Protein AF-A0A527VRH9-F1 (afdb_monomer_lite)

Radius of gyration: 17.29 Å; chains: 1; bounding box: 49×29×52 Å

pLDDT: mean 86.29, std 14.71, range [39.34, 98.69]

Foldseek 3Di:
DFQDALDDPVDQQDCPQVRQWKDWPPDPDTDHPRPDDDDPPIDIGRDDPVSLVVNLVSLLVLQLQADPDQCDDPVNPSHSSSVSNVVSPHDDRPNHNPDQHQQDDDPPAFPVNPPDLRTHDDKAPVDPPDIDHSRHDPVSCNVVD

Sequence (145 aa):
EIPKLCATDMLDSFGSCRVCLVEIEGRGGTPASCTTPVGEGMVVRTQSDRLDAIRRGVMELYVSDHPTGWHEKAGTGASEFDAVAKSVGLTENRYGTEGRNHVKEEGGVAPGHGSLTVDYIARDESNPYFTYDPAQCIVCSRCVR

Structure (mmCIF, N/CA/C/O backbone):
data_AF-A0A527VRH9-F1
#
_entry.id   AF-A0A527VRH9-F1
#
loop_
_atom_site.group_PDB
_atom_site.id
_atom_site.type_symbol
_atom_site.label_atom_id
_atom_site.label_alt_id
_atom_site.label_comp_id
_atom_site.label_asym_id
_atom_site.label_entity_id
_atom_site.label_seq_id
_atom_site.pdbx_PDB_ins_code
_atom_site.Cartn_x
_atom_site.Cartn_y
_atom_site.Cartn_z
_atom_site.occupancy
_atom_site.B_iso_or_equiv
_atom_site.auth_seq_id
_atom_site.auth_comp_id
_atom_site.auth_asym_id
_atom_site.auth_atom_id
_atom_site.pdbx_PDB_model_num
ATOM 1 N N . GLU A 1 1 ? -12.121 8.865 5.883 1.00 85.56 1 GLU A N 1
ATOM 2 C CA . GLU A 1 1 ? -11.851 7.766 4.931 1.00 85.56 1 GLU A CA 1
ATOM 3 C C . GLU A 1 1 ? -10.724 6.881 5.472 1.00 85.56 1 GLU A C 1
ATOM 5 O O . GLU A 1 1 ? -9.941 7.383 6.275 1.00 85.56 1 GLU A O 1
ATOM 10 N N . ILE A 1 2 ? -10.673 5.588 5.121 1.00 96.38 2 ILE A N 1
ATOM 11 C CA . ILE A 1 2 ? -9.611 4.647 5.538 1.00 96.38 2 ILE A CA 1
ATOM 12 C C . ILE A 1 2 ? -8.735 4.343 4.311 1.00 96.38 2 ILE A C 1
ATOM 14 O O . ILE A 1 2 ? -9.290 3.905 3.302 1.00 96.38 2 ILE A O 1
ATOM 18 N N . PRO A 1 3 ? -7.403 4.525 4.373 1.00 96.56 3 PRO A N 1
ATOM 19 C CA . PRO A 1 3 ? -6.535 4.298 3.220 1.00 96.56 3 PRO A CA 1
ATOM 20 C C . PRO A 1 3 ? -6.434 2.805 2.865 1.00 96.56 3 PRO A C 1
ATOM 22 O O . PRO A 1 3 ? -6.394 1.939 3.745 1.00 96.56 3 PRO A O 1
ATOM 25 N N . LYS A 1 4 ? -6.400 2.496 1.565 1.00 96.06 4 LYS A N 1
ATOM 26 C CA . LYS A 1 4 ? -6.371 1.133 1.008 1.00 96.06 4 LYS A CA 1
ATOM 27 C C . LYS A 1 4 ? -5.587 1.116 -0.310 1.00 96.06 4 LYS A C 1
ATOM 29 O O . LYS A 1 4 ? -5.543 2.124 -0.993 1.00 96.06 4 LYS A O 1
ATOM 34 N N . LEU A 1 5 ? -4.965 -0.022 -0.630 1.00 95.69 5 LEU A N 1
ATOM 35 C CA . LEU A 1 5 ? -4.250 -0.247 -1.903 1.00 95.69 5 LEU A CA 1
ATOM 36 C C . LEU A 1 5 ? -4.630 -1.589 -2.543 1.00 95.69 5 LEU A C 1
ATOM 38 O O . LEU A 1 5 ? -4.871 -1.692 -3.744 1.00 95.69 5 LEU A O 1
ATOM 42 N N . CYS A 1 6 ? -4.697 -2.648 -1.728 1.00 96.50 6 CYS A N 1
ATOM 43 C CA . CYS A 1 6 ? -4.985 -4.006 -2.201 1.00 96.50 6 CYS A CA 1
ATOM 44 C C . CYS A 1 6 ? -6.479 -4.374 -2.208 1.00 96.50 6 CYS A C 1
ATOM 46 O O . CYS A 1 6 ? -6.803 -5.512 -2.526 1.00 96.50 6 CYS A O 1
ATOM 48 N N . ALA A 1 7 ? -7.375 -3.476 -1.786 1.00 96.38 7 ALA A N 1
ATOM 49 C CA . ALA A 1 7 ? -8.809 -3.744 -1.672 1.00 96.38 7 ALA A CA 1
ATOM 50 C C . ALA A 1 7 ? -9.596 -2.877 -2.662 1.00 96.38 7 ALA A C 1
ATOM 52 O O . ALA A 1 7 ? -9.363 -1.675 -2.750 1.00 96.38 7 ALA A O 1
ATOM 53 N N . THR A 1 8 ? -10.535 -3.491 -3.374 1.00 94.88 8 THR A N 1
ATOM 54 C CA . THR A 1 8 ? -11.416 -2.863 -4.366 1.00 94.88 8 THR A CA 1
ATOM 55 C C . THR A 1 8 ? -12.767 -3.567 -4.324 1.00 94.88 8 THR A C 1
ATOM 57 O O . THR A 1 8 ? -12.817 -4.741 -3.983 1.00 94.88 8 THR A O 1
ATOM 60 N N . ASP A 1 9 ? -13.847 -2.880 -4.688 1.00 94.25 9 ASP A N 1
ATOM 61 C CA . ASP A 1 9 ? -15.203 -3.447 -4.637 1.00 94.25 9 ASP A CA 1
ATOM 62 C C . ASP A 1 9 ? -15.429 -4.552 -5.687 1.00 94.25 9 ASP A C 1
ATOM 64 O O . ASP A 1 9 ? -16.402 -5.296 -5.613 1.00 94.25 9 ASP A O 1
ATOM 68 N N . MET A 1 10 ? -14.520 -4.672 -6.660 1.00 95.06 10 MET A N 1
ATOM 69 C CA . MET A 1 10 ? -14.582 -5.678 -7.723 1.00 95.06 10 MET A CA 1
ATOM 70 C C . MET A 1 10 ? -14.021 -7.044 -7.305 1.00 95.06 10 MET A C 1
ATOM 72 O O . MET A 1 10 ? -14.214 -8.009 -8.037 1.00 95.06 10 MET A O 1
ATOM 76 N N . LEU A 1 11 ? -13.298 -7.129 -6.181 1.00 96.00 11 LEU A N 1
ATOM 77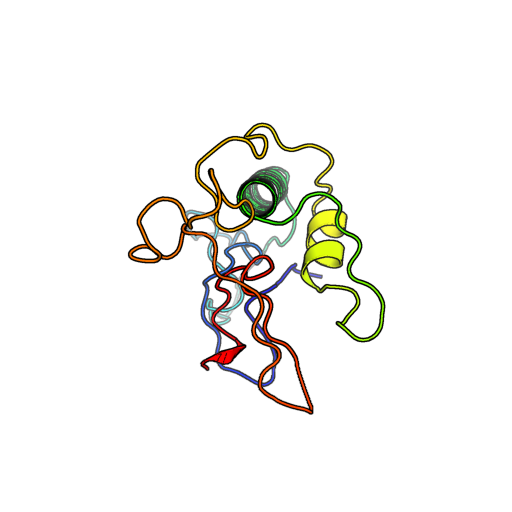 C CA . LEU A 1 11 ? -12.541 -8.311 -5.761 1.00 96.00 11 LEU A CA 1
ATOM 78 C C . LEU A 1 11 ? -12.706 -8.562 -4.253 1.00 96.00 11 LEU A C 1
ATOM 80 O O . LEU A 1 11 ? -12.829 -7.620 -3.475 1.00 96.00 11 LEU A O 1
ATOM 84 N N . ASP A 1 12 ? -12.591 -9.816 -3.808 1.00 96.19 12 ASP A N 1
ATOM 85 C CA . ASP A 1 12 ? -12.653 -10.142 -2.373 1.00 96.19 12 ASP A CA 1
ATOM 86 C C . ASP A 1 12 ? -11.535 -9.468 -1.554 1.00 96.19 12 ASP A C 1
ATOM 88 O O . ASP A 1 12 ? -10.453 -9.159 -2.048 1.00 96.19 12 ASP A O 1
ATOM 92 N N . SER A 1 13 ? -11.702 -9.281 -0.252 1.00 94.75 13 SER A N 1
ATOM 93 C CA . SER A 1 13 ? -10.619 -8.717 0.565 1.00 94.75 13 SER A CA 1
ATOM 94 C C . SER A 1 13 ? -9.399 -9.647 0.667 1.00 94.75 13 SER A C 1
ATOM 96 O O . SER A 1 13 ? -9.540 -10.854 0.843 1.00 94.75 13 SER A O 1
ATOM 98 N N . PHE A 1 14 ? -8.179 -9.089 0.591 1.00 95.25 14 PHE A N 1
ATOM 99 C CA . PHE A 1 14 ? -6.923 -9.865 0.678 1.00 95.25 14 PHE A CA 1
ATOM 100 C C . PHE A 1 14 ? -6.111 -9.629 1.957 1.00 95.25 14 PHE A C 1
ATOM 102 O O . PHE A 1 14 ? -5.509 -10.545 2.501 1.00 95.25 14 PHE A O 1
ATOM 109 N N . GLY A 1 15 ? -6.050 -8.377 2.422 1.00 97.12 15 GLY A N 1
ATOM 110 C CA . GLY A 1 15 ? -5.243 -8.001 3.586 1.00 97.12 15 GLY A CA 1
ATOM 111 C C . GLY A 1 15 ? -3.733 -7.859 3.341 1.00 97.12 15 GLY A C 1
ATOM 112 O O . GLY A 1 15 ? -3.008 -7.770 4.330 1.00 97.12 15 GLY A O 1
ATOM 113 N N . SER A 1 16 ? -3.268 -7.785 2.083 1.00 97.25 16 SER A N 1
ATOM 114 C CA . SER A 1 16 ? -1.840 -7.625 1.729 1.00 97.25 16 SER A CA 1
ATOM 115 C C . SER A 1 16 ? -1.255 -6.286 2.186 1.00 97.25 16 SER A C 1
ATOM 117 O O . SER A 1 16 ? -0.297 -6.271 2.947 1.00 97.25 16 SER A O 1
ATOM 119 N N . CYS A 1 17 ? -1.864 -5.154 1.809 1.00 97.44 17 CYS A N 1
ATOM 120 C CA . CYS A 1 17 ? -1.185 -3.857 1.938 1.00 97.44 17 CYS A CA 1
ATOM 121 C C . CYS A 1 17 ? -0.961 -3.352 3.366 1.00 97.44 17 CYS A C 1
ATOM 123 O O . CYS A 1 17 ? -0.165 -2.450 3.572 1.00 97.44 17 CYS A O 1
ATOM 125 N N . ARG A 1 18 ? -1.705 -3.864 4.354 1.00 98.25 18 ARG A N 1
ATOM 126 C CA . ARG A 1 18 ? -1.649 -3.429 5.766 1.00 98.25 18 ARG A CA 1
ATOM 127 C C . ARG A 1 18 ? -1.757 -1.911 6.005 1.00 98.25 18 ARG A C 1
ATOM 129 O O . ARG A 1 18 ? -1.388 -1.448 7.074 1.00 98.25 18 ARG A O 1
ATOM 136 N N . VAL A 1 19 ? -2.318 -1.139 5.074 1.00 98.00 19 VAL A N 1
ATOM 137 C CA . VAL A 1 19 ? -2.549 0.308 5.259 1.00 98.00 19 VAL A CA 1
ATOM 138 C C . VAL A 1 19 ? -3.922 0.596 5.897 1.00 98.00 19 VAL A C 1
ATOM 140 O O . VAL A 1 19 ? -4.086 1.539 6.672 1.00 98.00 19 VAL A O 1
ATOM 143 N N . CYS A 1 20 ? -4.905 -0.281 5.679 1.00 98.38 20 CYS A N 1
ATOM 144 C CA . CYS A 1 20 ? -6.277 -0.137 6.186 1.00 98.38 20 CYS A CA 1
ATOM 145 C C . CYS A 1 20 ? -6.465 -0.548 7.662 1.00 98.38 20 CYS A C 1
ATOM 147 O O . CYS A 1 20 ? -7.548 -0.968 8.070 1.00 98.38 20 CYS A O 1
ATOM 149 N N . LEU A 1 21 ? -5.407 -0.489 8.473 1.00 98.62 21 LEU A N 1
ATOM 150 C CA . LEU A 1 21 ? -5.475 -0.891 9.879 1.00 98.62 21 LEU A CA 1
ATOM 151 C C . LEU A 1 21 ? -6.373 0.056 10.670 1.00 98.62 21 LEU A C 1
ATOM 153 O O . LEU A 1 21 ? -6.414 1.254 10.392 1.00 98.62 21 LEU A O 1
ATOM 157 N N . VAL A 1 22 ? -7.067 -0.480 11.664 1.00 98.69 22 VAL A N 1
ATOM 158 C CA . VAL A 1 22 ? -7.943 0.263 12.575 1.00 98.69 22 VAL A CA 1
ATOM 159 C C . VAL A 1 22 ? -7.721 -0.205 14.008 1.00 98.69 22 VAL A C 1
ATOM 161 O O . VAL A 1 22 ? -7.139 -1.264 14.236 1.00 98.69 22 VAL A O 1
ATOM 164 N N . GLU A 1 23 ? -8.191 0.572 1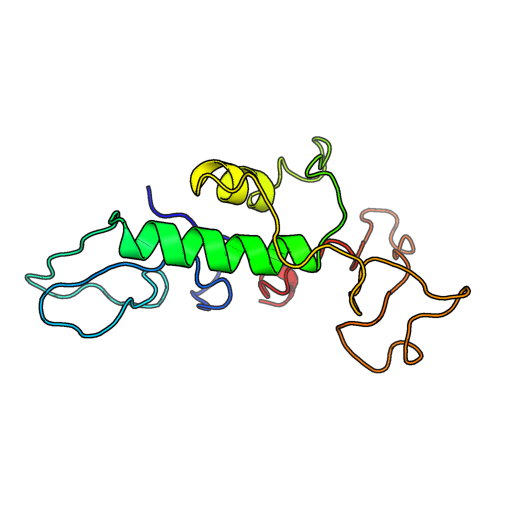4.975 1.00 98.62 23 GLU A N 1
ATOM 165 C CA . GLU A 1 23 ? -8.270 0.161 16.377 1.00 98.62 23 GLU A CA 1
ATOM 166 C C . GLU A 1 23 ? -9.727 -0.151 16.718 1.00 98.62 23 GLU A C 1
ATOM 168 O O . GLU A 1 23 ? -10.632 0.583 16.320 1.00 98.62 23 GLU A O 1
ATOM 173 N N . ILE A 1 24 ? -9.961 -1.254 17.426 1.00 98.44 24 ILE A N 1
ATOM 174 C CA . ILE A 1 24 ? -11.301 -1.710 17.806 1.00 98.44 24 ILE A CA 1
ATOM 175 C C . ILE A 1 24 ? -11.311 -1.900 19.319 1.00 98.44 24 ILE A C 1
ATOM 177 O O . ILE A 1 24 ? -10.466 -2.627 19.848 1.00 98.44 24 ILE A O 1
ATOM 181 N N . GLU A 1 25 ? -12.241 -1.251 20.019 1.00 98.00 25 GLU A N 1
ATOM 182 C CA . GLU A 1 25 ? -12.352 -1.387 21.474 1.00 98.00 25 GLU A CA 1
ATOM 183 C C . GLU A 1 25 ? -12.575 -2.852 21.877 1.00 98.00 25 GLU A C 1
ATOM 185 O O . GLU A 1 25 ? -13.298 -3.600 21.221 1.00 98.00 25 GLU A O 1
ATOM 190 N N . GLY A 1 26 ? -11.897 -3.290 22.941 1.00 95.94 26 GLY A N 1
ATOM 191 C CA . GLY A 1 26 ? -11.941 -4.682 23.398 1.00 95.94 26 GLY A CA 1
ATOM 192 C C . GLY A 1 26 ? -11.136 -5.678 22.548 1.00 95.94 26 GLY A C 1
ATOM 193 O O . GLY A 1 26 ? -11.081 -6.854 22.904 1.00 95.94 26 GLY A O 1
ATOM 194 N N . ARG A 1 27 ? -10.466 -5.245 21.467 1.00 95.31 27 ARG A N 1
ATOM 195 C CA . ARG A 1 27 ? -9.615 -6.105 20.628 1.00 95.31 27 ARG A CA 1
ATOM 196 C C . ARG A 1 27 ? -8.155 -5.656 20.656 1.00 95.31 27 ARG A C 1
ATOM 198 O O . ARG A 1 27 ? -7.835 -4.491 20.450 1.00 95.31 27 ARG A O 1
ATOM 205 N N . GLY A 1 28 ? -7.249 -6.607 20.877 1.00 95.12 28 GLY A N 1
ATOM 206 C CA . GLY A 1 28 ? -5.811 -6.346 20.862 1.00 95.12 28 GLY A CA 1
ATOM 207 C C . GLY A 1 28 ? -5.264 -6.066 19.456 1.00 95.12 28 GLY A C 1
ATOM 208 O O . GLY A 1 28 ? -5.682 -6.685 18.476 1.00 95.12 28 GLY A O 1
ATOM 209 N N . GLY A 1 29 ? -4.271 -5.177 19.376 1.00 97.06 29 GLY A N 1
ATOM 210 C CA . GLY A 1 29 ? -3.550 -4.863 18.139 1.00 97.06 29 GLY A CA 1
ATOM 211 C C . GLY A 1 29 ? -4.274 -3.871 17.226 1.00 97.06 29 GLY A C 1
ATOM 212 O O . GLY A 1 29 ? -5.078 -3.065 17.682 1.00 97.06 29 GLY A O 1
ATOM 213 N N . THR A 1 30 ? -3.937 -3.913 15.937 1.00 98.38 30 THR A N 1
ATOM 214 C CA . THR A 1 30 ? -4.489 -3.043 14.889 1.00 98.38 30 THR A CA 1
ATOM 215 C C . THR A 1 30 ? -4.969 -3.901 13.709 1.00 98.38 30 THR A C 1
ATOM 217 O O . THR A 1 30 ? -4.237 -4.094 12.736 1.00 98.38 30 THR A O 1
ATOM 220 N N . PRO A 1 31 ? -6.152 -4.541 13.795 1.00 98.12 31 PRO A N 1
ATOM 221 C CA . PRO A 1 31 ? -6.659 -5.390 12.717 1.00 98.12 31 PRO A CA 1
ATOM 222 C C . PRO A 1 31 ? -6.873 -4.600 11.416 1.00 98.12 31 PRO A C 1
ATOM 224 O O . PRO A 1 31 ? -7.120 -3.397 11.431 1.00 98.12 31 PRO A O 1
ATOM 227 N N . ALA A 1 32 ? -6.792 -5.285 10.272 1.00 98.38 32 ALA A N 1
ATOM 228 C CA . ALA A 1 32 ? -7.105 -4.682 8.976 1.00 98.38 32 ALA A CA 1
ATOM 229 C C . ALA A 1 32 ? -8.618 -4.583 8.788 1.00 98.38 32 ALA A C 1
ATOM 231 O O . ALA A 1 32 ? -9.316 -5.582 8.977 1.00 98.38 32 ALA A O 1
ATOM 232 N N . SER A 1 33 ? -9.119 -3.415 8.381 1.00 98.38 33 SER A N 1
ATOM 233 C CA . SER A 1 33 ? -10.555 -3.217 8.170 1.00 98.38 33 SER A CA 1
ATOM 234 C C . SER A 1 33 ? -11.096 -4.088 7.038 1.00 98.38 33 SER A C 1
ATOM 236 O O . SER A 1 33 ? -12.171 -4.656 7.183 1.00 98.38 33 SER A O 1
ATOM 238 N N . CYS A 1 34 ? -10.336 -4.272 5.952 1.00 97.94 34 CYS A N 1
ATOM 239 C CA . CYS A 1 34 ? -10.817 -5.003 4.777 1.00 97.94 34 CYS A CA 1
ATOM 240 C C . CYS A 1 34 ? -11.168 -6.470 5.072 1.00 97.94 34 CYS A C 1
ATOM 242 O O . CYS A 1 34 ? -12.081 -7.010 4.461 1.00 97.94 34 CYS A O 1
ATOM 244 N N . THR A 1 35 ? -10.488 -7.112 6.023 1.00 97.88 35 THR A N 1
ATOM 245 C CA . THR A 1 35 ? -10.732 -8.514 6.400 1.00 97.88 35 THR A CA 1
ATOM 246 C C . THR A 1 35 ? -11.435 -8.655 7.749 1.00 97.88 35 THR A C 1
ATOM 248 O O . THR A 1 35 ? -11.518 -9.762 8.277 1.00 97.88 35 THR A O 1
ATOM 251 N N . THR A 1 36 ? -11.881 -7.554 8.361 1.00 98.12 36 THR A N 1
ATOM 252 C CA . THR A 1 36 ? -12.571 -7.598 9.654 1.00 98.12 36 THR A CA 1
ATOM 253 C C . THR A 1 36 ? -14.073 -7.451 9.434 1.00 98.12 36 THR A C 1
ATOM 255 O O . THR A 1 36 ? -14.515 -6.361 9.074 1.00 98.12 36 THR A O 1
ATOM 258 N N . PRO A 1 37 ? -14.871 -8.512 9.652 1.00 97.25 37 PRO A N 1
ATOM 259 C CA . PRO A 1 37 ? -16.320 -8.403 9.562 1.00 97.25 37 PRO A CA 1
ATOM 260 C C . PRO A 1 37 ? -16.858 -7.485 10.664 1.00 97.25 37 PRO A C 1
ATOM 262 O O . PRO A 1 37 ? -16.321 -7.445 11.775 1.00 97.25 37 PRO A O 1
ATOM 265 N N . VAL A 1 38 ? -1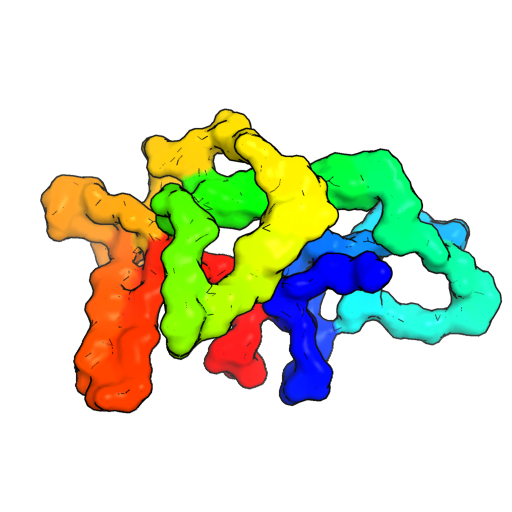7.931 -6.761 10.350 1.00 97.44 38 VAL A N 1
ATOM 266 C CA . VAL A 1 38 ? -18.648 -5.935 11.326 1.00 97.44 38 VAL A CA 1
ATOM 267 C C . VAL A 1 38 ? -19.336 -6.820 12.368 1.00 97.44 38 VAL A C 1
ATOM 269 O O . VAL A 1 38 ? -19.809 -7.912 12.058 1.00 97.44 38 VAL A O 1
ATOM 272 N N . GLY A 1 39 ? -19.390 -6.342 13.608 1.00 97.00 39 GLY A N 1
ATOM 273 C CA . GLY A 1 39 ? -20.108 -6.976 14.712 1.00 97.00 39 GLY A CA 1
ATOM 274 C C . GLY A 1 39 ? -20.964 -5.956 15.454 1.00 97.00 39 GLY A C 1
ATOM 275 O O . GLY A 1 39 ? -20.689 -4.755 15.407 1.00 97.00 39 GLY A O 1
ATOM 276 N N . GLU A 1 40 ? -22.009 -6.430 16.128 1.00 97.50 40 GLU A N 1
ATOM 2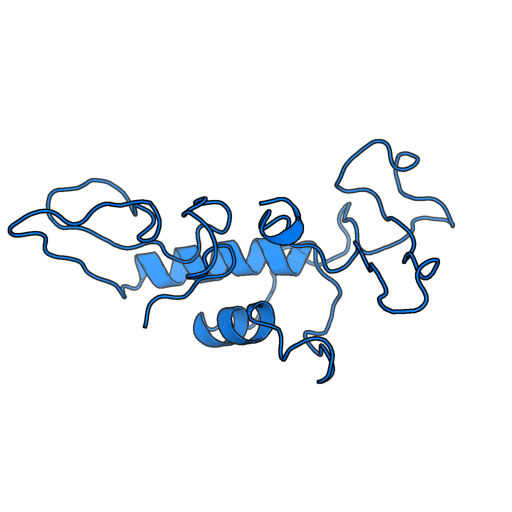77 C CA . GLU A 1 40 ? -22.887 -5.577 16.928 1.00 97.50 40 GLU A CA 1
ATOM 278 C C . GLU A 1 40 ? -22.106 -4.880 18.053 1.00 97.50 40 GLU A C 1
ATOM 280 O O . GLU A 1 40 ? -21.238 -5.478 18.690 1.00 97.50 40 GLU A O 1
ATOM 285 N N . GLY A 1 41 ? -22.386 -3.592 18.270 1.00 97.31 41 GLY A N 1
ATOM 286 C CA . GLY A 1 41 ? -21.741 -2.791 19.315 1.00 97.31 41 GLY A CA 1
ATOM 287 C C . GLY A 1 41 ? -20.261 -2.462 19.076 1.00 97.31 41 GLY A C 1
ATOM 288 O O . GLY A 1 41 ? -19.612 -1.931 19.972 1.00 97.31 41 GLY A O 1
ATOM 289 N N . MET A 1 42 ? -19.706 -2.760 17.896 1.00 98.12 42 MET A N 1
ATOM 290 C CA . MET A 1 42 ? -18.293 -2.513 17.604 1.00 98.12 42 MET A CA 1
ATOM 291 C C . MET A 1 42 ? -17.972 -1.010 17.564 1.00 98.12 42 MET A C 1
ATOM 293 O O . MET A 1 42 ? -18.515 -0.270 16.744 1.00 98.12 42 MET A O 1
ATOM 297 N N . VAL A 1 43 ? -17.036 -0.570 18.409 1.00 98.25 43 VAL A N 1
ATOM 298 C CA . VAL A 1 43 ? -16.507 0.803 18.411 1.00 98.25 43 VAL A CA 1
ATOM 299 C C . VAL A 1 43 ? -15.146 0.810 17.721 1.00 98.25 43 VAL A C 1
ATOM 301 O O . VAL A 1 43 ? -14.193 0.186 18.191 1.00 98.25 43 VAL A O 1
ATOM 304 N N . VAL A 1 44 ? -15.064 1.497 16.579 1.00 98.31 44 VAL A N 1
ATOM 305 C CA . VAL A 1 44 ? -13.873 1.524 15.719 1.00 98.31 44 VAL A CA 1
ATOM 306 C C . VAL A 1 44 ? -13.277 2.925 15.688 1.00 98.31 44 VAL A C 1
ATOM 308 O O . VAL A 1 44 ? -13.948 3.891 15.325 1.00 98.31 44 VAL A O 1
ATOM 311 N N . ARG A 1 45 ? -11.984 3.031 15.992 1.00 98.19 45 ARG A N 1
ATOM 312 C CA . ARG A 1 45 ? -11.189 4.240 15.782 1.00 98.19 45 ARG A CA 1
ATOM 313 C C . ARG A 1 45 ? -10.356 4.081 14.513 1.00 98.19 45 ARG A C 1
ATOM 315 O O . ARG A 1 45 ? -9.539 3.171 14.383 1.00 98.19 45 ARG A O 1
ATOM 322 N N . THR A 1 46 ? -10.574 4.979 13.555 1.00 97.94 46 THR A N 1
ATOM 323 C CA . THR A 1 46 ? -9.931 4.932 12.230 1.00 97.94 46 THR A CA 1
ATOM 324 C C . THR A 1 46 ? -8.684 5.809 12.121 1.00 97.94 46 THR A C 1
ATOM 326 O O . THR A 1 46 ? -7.942 5.687 11.145 1.00 97.94 46 THR A O 1
ATOM 329 N N . GLN A 1 47 ? -8.460 6.699 13.089 1.00 96.38 47 GLN A N 1
ATOM 330 C CA . GLN A 1 47 ? -7.330 7.628 13.158 1.00 96.38 47 GLN A CA 1
ATOM 331 C C . GLN A 1 47 ? -6.827 7.707 14.601 1.00 96.38 47 GLN A C 1
ATOM 333 O O . GLN A 1 47 ? -7.622 7.859 15.530 1.00 96.38 47 GLN A O 1
ATOM 338 N N . SER A 1 48 ? -5.519 7.563 14.774 1.00 97.31 48 SER A N 1
ATOM 339 C CA . SER A 1 48 ? -4.794 7.740 16.032 1.00 97.31 48 SER A CA 1
ATOM 340 C C . SER A 1 48 ? -3.306 7.851 15.718 1.00 97.31 48 SER A C 1
ATOM 342 O O . SER A 1 48 ? -2.857 7.309 14.707 1.00 97.31 48 SER A O 1
ATOM 344 N N . ASP A 1 49 ? -2.525 8.466 16.607 1.00 97.94 49 ASP A N 1
ATOM 345 C CA . ASP A 1 49 ? -1.074 8.613 16.418 1.00 97.94 49 ASP A CA 1
ATOM 346 C C . ASP A 1 49 ? -0.384 7.266 16.149 1.00 97.94 49 ASP A C 1
ATOM 348 O O . ASP A 1 49 ? 0.541 7.165 15.342 1.00 97.94 49 ASP A O 1
ATOM 352 N N . ARG A 1 50 ? -0.879 6.195 16.784 1.00 97.94 50 ARG A N 1
ATOM 353 C CA . ARG A 1 50 ? -0.397 4.830 16.564 1.00 97.94 50 ARG A CA 1
ATOM 354 C C . ARG A 1 50 ? -0.703 4.332 15.152 1.00 97.94 50 ARG A C 1
ATOM 356 O O . ARG A 1 50 ? 0.178 3.755 14.516 1.00 97.94 50 ARG A O 1
ATOM 363 N N . LEU A 1 51 ? -1.934 4.512 14.670 1.00 98.44 51 LEU A N 1
ATOM 364 C CA . LEU A 1 51 ? -2.311 4.115 13.311 1.00 98.44 51 LEU A CA 1
ATOM 365 C C . LEU A 1 51 ? -1.522 4.905 12.269 1.00 98.44 51 LEU A C 1
ATOM 367 O O . LEU A 1 51 ? -1.047 4.317 11.300 1.00 98.44 51 LEU A O 1
ATOM 371 N N . ASP A 1 52 ? -1.339 6.203 12.489 1.00 97.62 52 ASP A N 1
ATOM 372 C CA . ASP A 1 52 ? -0.632 7.081 11.561 1.00 97.62 52 ASP A CA 1
ATOM 373 C C . ASP A 1 52 ? 0.856 6.729 11.486 1.00 97.62 52 ASP A C 1
ATOM 375 O O . ASP A 1 52 ? 1.408 6.622 10.390 1.00 97.62 52 ASP A O 1
ATOM 379 N N . ALA A 1 53 ? 1.489 6.430 12.626 1.00 97.38 53 ALA A N 1
ATOM 380 C CA . ALA A 1 53 ? 2.865 5.941 12.665 1.00 97.38 53 ALA A CA 1
ATOM 381 C C . ALA A 1 53 ? 3.033 4.611 11.910 1.00 97.38 53 ALA A C 1
ATOM 383 O O . ALA A 1 53 ? 3.964 4.469 11.116 1.00 97.38 53 ALA A O 1
ATOM 384 N N . ILE A 1 54 ? 2.123 3.647 12.112 1.00 98.19 54 ILE A N 1
ATOM 385 C CA . ILE A 1 54 ? 2.190 2.350 11.420 1.00 98.19 54 ILE A CA 1
ATOM 386 C C . ILE A 1 54 ? 1.974 2.530 9.916 1.00 98.19 54 ILE A C 1
ATOM 388 O O . ILE A 1 54 ? 2.742 1.993 9.125 1.00 98.19 54 ILE A O 1
ATOM 392 N N . ARG A 1 55 ? 0.956 3.293 9.505 1.00 98.19 55 ARG A N 1
ATOM 393 C CA . ARG A 1 55 ? 0.646 3.532 8.088 1.00 98.19 55 ARG A CA 1
ATOM 394 C C . ARG A 1 55 ? 1.787 4.240 7.370 1.00 98.19 55 ARG A C 1
ATOM 396 O O . ARG A 1 55 ? 2.133 3.834 6.265 1.00 98.19 55 ARG A O 1
ATOM 403 N N . ARG A 1 56 ? 2.400 5.246 8.007 1.00 96.50 56 ARG A N 1
ATOM 404 C CA . ARG A 1 56 ? 3.590 5.911 7.468 1.00 96.50 56 ARG A CA 1
ATOM 405 C C . ARG A 1 56 ? 4.743 4.927 7.324 1.00 96.50 56 ARG A C 1
ATOM 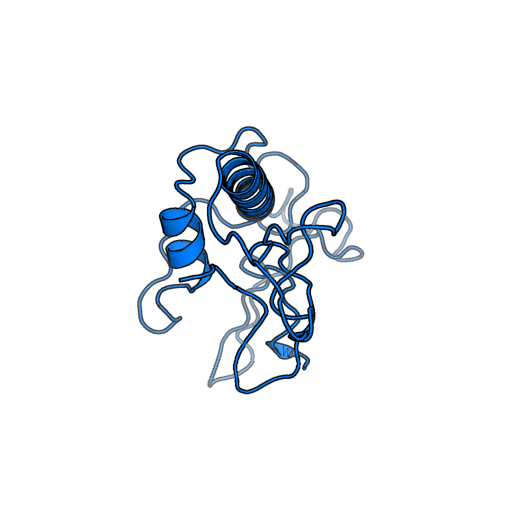407 O O . ARG A 1 56 ? 5.323 4.885 6.255 1.00 96.50 56 ARG A O 1
ATOM 414 N N . GLY A 1 57 ? 5.013 4.097 8.334 1.00 96.75 57 GLY A N 1
ATOM 415 C CA . GLY A 1 57 ? 6.060 3.071 8.257 1.00 96.75 57 GLY A CA 1
ATOM 416 C C . GLY A 1 57 ? 5.810 2.017 7.172 1.00 96.75 57 GLY A C 1
ATOM 417 O O . GLY A 1 57 ? 6.730 1.648 6.457 1.00 96.75 57 GLY A O 1
ATOM 418 N N . VAL A 1 58 ? 4.565 1.566 6.991 1.00 97.38 58 VAL A N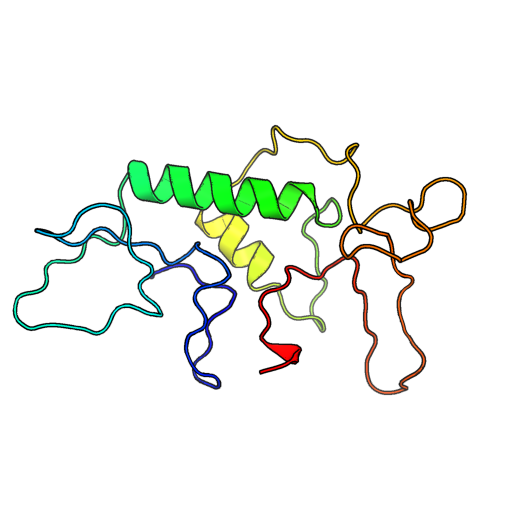 1
ATOM 419 C CA . VAL A 1 58 ? 4.194 0.648 5.898 1.00 97.38 58 VAL A CA 1
ATOM 420 C C . VAL A 1 58 ? 4.444 1.294 4.537 1.00 97.38 58 VAL A C 1
ATOM 422 O O . VAL A 1 58 ? 5.067 0.679 3.677 1.00 97.38 58 VAL A O 1
ATOM 425 N N . MET A 1 59 ? 3.997 2.538 4.343 1.00 94.69 59 MET A N 1
ATOM 426 C CA . MET A 1 59 ? 4.258 3.255 3.095 1.00 94.69 59 MET A CA 1
ATOM 427 C C . MET A 1 59 ? 5.747 3.542 2.905 1.00 94.69 59 MET A C 1
ATOM 429 O O . MET A 1 59 ? 6.230 3.443 1.788 1.00 94.69 59 MET A O 1
ATOM 433 N N . GLU A 1 60 ? 6.487 3.812 3.978 1.00 93.56 60 GLU A N 1
ATOM 434 C CA . GLU A 1 60 ? 7.938 3.992 3.949 1.00 93.56 60 GLU A CA 1
ATOM 435 C C . GLU A 1 60 ? 8.675 2.743 3.430 1.00 93.56 60 GLU A C 1
ATOM 437 O O . GLU A 1 60 ? 9.625 2.846 2.657 1.00 93.56 60 GLU A O 1
ATOM 442 N N . LEU A 1 61 ? 8.207 1.550 3.807 1.00 92.94 61 LEU A N 1
ATOM 443 C CA . LEU A 1 61 ? 8.735 0.296 3.269 1.00 92.94 61 LEU A CA 1
ATOM 444 C C . LEU A 1 61 ? 8.409 0.148 1.783 1.00 92.94 61 LEU A C 1
ATOM 446 O O . LEU A 1 61 ? 9.295 -0.197 1.005 1.00 92.94 61 LEU A O 1
ATOM 450 N N . TYR A 1 62 ? 7.182 0.466 1.367 1.00 91.88 62 TYR A N 1
ATOM 451 C CA . TYR A 1 62 ? 6.837 0.439 -0.053 1.00 91.88 62 TYR A CA 1
ATOM 452 C C . TYR A 1 62 ? 7.714 1.381 -0.884 1.00 91.88 62 TYR A C 1
ATOM 454 O O . TYR A 1 62 ? 8.231 0.978 -1.919 1.00 91.88 62 TYR A O 1
ATOM 462 N N . VAL A 1 63 ? 7.928 2.618 -0.424 1.00 89.06 63 VAL A N 1
ATOM 463 C CA . VAL A 1 63 ? 8.749 3.601 -1.149 1.00 89.06 63 VAL A CA 1
ATOM 464 C C . VAL A 1 63 ? 10.236 3.258 -1.208 1.00 89.06 63 VAL A C 1
ATOM 466 O O . VAL A 1 63 ? 10.952 3.827 -2.028 1.00 89.06 63 VAL A O 1
ATOM 469 N N . SER A 1 64 ? 10.715 2.363 -0.341 1.00 88.00 64 SER A N 1
ATOM 470 C CA . SER A 1 64 ? 12.111 1.907 -0.349 1.00 88.00 64 SER A CA 1
ATOM 471 C C . SER A 1 64 ? 12.436 0.941 -1.492 1.00 88.00 64 SER A C 1
ATOM 473 O O . SER A 1 64 ? 13.593 0.839 -1.898 1.00 88.00 64 SER A O 1
ATOM 475 N N . ASP A 1 65 ? 11.407 0.287 -2.032 1.00 87.25 65 ASP A N 1
ATOM 476 C CA . ASP A 1 65 ? 11.493 -0.730 -3.083 1.00 87.25 65 ASP A CA 1
ATOM 477 C C . ASP A 1 65 ? 10.646 -0.333 -4.304 1.00 87.25 65 ASP A C 1
ATOM 479 O O . ASP A 1 65 ? 10.136 -1.175 -5.021 1.00 87.25 65 ASP A O 1
ATOM 483 N N . HIS A 1 66 ? 10.447 0.964 -4.533 1.00 86.25 66 HIS A N 1
ATOM 484 C CA . HIS A 1 66 ? 9.657 1.485 -5.649 1.00 86.25 66 HIS A CA 1
ATOM 485 C C . HIS A 1 66 ? 10.412 2.648 -6.315 1.00 86.25 66 HIS A C 1
ATOM 487 O O . HIS A 1 66 ? 11.160 3.349 -5.621 1.00 86.25 66 HIS A O 1
ATOM 493 N N . PRO A 1 67 ? 10.263 2.879 -7.637 1.00 82.00 67 PRO A N 1
ATOM 494 C CA . PRO A 1 67 ? 11.038 3.873 -8.359 1.00 82.00 67 PRO A CA 1
ATOM 495 C C . PRO A 1 67 ? 10.948 5.252 -7.712 1.00 82.00 67 PRO A C 1
ATOM 497 O O . PRO A 1 67 ? 9.878 5.709 -7.296 1.00 82.00 67 PRO A O 1
ATOM 500 N N . THR A 1 68 ? 12.098 5.918 -7.623 1.00 66.88 68 THR A N 1
ATOM 501 C CA . THR A 1 68 ? 12.208 7.238 -7.014 1.00 66.88 68 THR A CA 1
ATOM 502 C C . THR A 1 68 ? 11.471 8.275 -7.853 1.00 66.88 68 THR A C 1
ATOM 504 O O . THR A 1 68 ? 11.750 8.459 -9.035 1.00 66.88 68 THR A O 1
ATOM 507 N N . GLY A 1 69 ? 10.550 8.998 -7.212 1.00 58.53 69 GLY A N 1
ATOM 508 C CA . GLY A 1 69 ? 9.933 10.186 -7.790 1.00 58.53 69 GLY A CA 1
ATOM 509 C C . GLY A 1 69 ? 8.453 10.096 -8.145 1.00 58.53 69 GLY A C 1
ATOM 510 O O . GLY A 1 69 ? 8.098 10.823 -9.047 1.00 58.53 69 GLY A O 1
ATOM 511 N N . TRP A 1 70 ? 7.620 9.279 -7.479 1.00 59.00 70 TRP A N 1
ATOM 512 C CA . TRP A 1 70 ? 6.154 9.467 -7.261 1.00 59.00 70 TRP A CA 1
ATOM 513 C C . TRP A 1 70 ? 5.387 10.346 -8.277 1.00 59.00 70 TRP A C 1
ATOM 515 O O . TRP A 1 70 ? 4.724 11.323 -7.913 1.00 59.00 70 TRP A O 1
ATOM 525 N N . HIS A 1 71 ? 5.558 10.080 -9.571 1.00 49.00 71 HIS A N 1
ATOM 526 C CA . HIS A 1 71 ? 5.093 10.931 -10.670 1.00 49.00 71 HIS A CA 1
ATOM 527 C C . HIS A 1 71 ? 4.563 10.051 -11.801 1.00 49.00 71 HIS A C 1
ATOM 529 O O . HIS A 1 71 ? 4.931 10.213 -12.970 1.00 49.00 71 HIS A O 1
ATOM 535 N N . GLU A 1 72 ? 3.688 9.110 -11.450 1.00 56.56 72 GLU A N 1
ATOM 536 C CA . GLU A 1 72 ? 2.918 8.373 -12.444 1.00 56.56 72 GLU A CA 1
ATOM 537 C C . GLU A 1 72 ? 2.084 9.365 -13.278 1.00 56.56 72 GLU A C 1
ATOM 539 O O . GLU A 1 72 ? 1.353 10.210 -12.752 1.00 56.56 72 GLU A O 1
ATOM 544 N N . LYS A 1 73 ? 2.246 9.339 -14.607 1.00 48.59 73 LYS A N 1
ATOM 545 C CA . LYS A 1 73 ? 1.557 10.272 -15.512 1.00 48.59 73 LYS A CA 1
ATOM 546 C C . LYS A 1 73 ? 0.166 9.748 -15.865 1.00 48.59 73 LYS A C 1
ATOM 548 O O . LYS A 1 73 ? -0.007 8.592 -16.227 1.00 48.59 73 LYS A O 1
ATOM 553 N N . ALA A 1 74 ? -0.821 10.645 -15.842 1.00 39.34 74 ALA A N 1
ATOM 554 C CA . ALA A 1 74 ? -2.215 10.356 -16.184 1.00 39.34 74 ALA A CA 1
ATOM 555 C C . ALA A 1 74 ? -2.359 9.536 -17.488 1.00 39.34 74 ALA A C 1
ATOM 557 O O . ALA A 1 74 ? -1.750 9.861 -18.505 1.00 39.34 74 ALA A O 1
ATOM 558 N N . GLY A 1 75 ? -3.179 8.480 -17.437 1.00 46.25 75 GLY A N 1
ATOM 559 C CA . GLY A 1 75 ? -3.212 7.387 -18.423 1.00 46.25 75 GLY A CA 1
ATOM 560 C C . GLY A 1 75 ? -2.706 6.051 -17.856 1.00 46.25 75 GLY A C 1
ATOM 561 O O . GLY A 1 75 ? -3.117 5.005 -18.343 1.00 46.25 75 GLY A O 1
ATOM 562 N N . THR A 1 76 ? -1.922 6.090 -16.769 1.00 51.72 76 THR A N 1
ATOM 563 C CA . THR A 1 76 ? -1.551 4.936 -15.916 1.00 51.72 76 THR A CA 1
ATOM 564 C C . THR A 1 76 ? -2.353 4.875 -14.604 1.00 51.72 76 THR A C 1
ATOM 566 O O . THR A 1 76 ? -2.137 3.995 -13.781 1.00 51.72 76 THR A O 1
ATOM 569 N N . GLY A 1 77 ? -3.314 5.794 -14.429 1.00 43.12 77 GLY A N 1
ATOM 570 C CA . GLY A 1 77 ? -3.961 6.101 -13.150 1.00 43.12 77 GLY A CA 1
ATOM 571 C C . GLY A 1 77 ? -3.114 7.097 -12.356 1.00 43.12 77 GLY A C 1
ATOM 572 O O . GLY A 1 77 ? -1.911 6.926 -12.236 1.00 43.12 77 GLY A O 1
ATOM 573 N N . ALA A 1 78 ? -3.715 8.170 -11.830 1.00 55.62 78 ALA A N 1
ATOM 574 C CA . ALA A 1 78 ? -3.074 8.880 -10.723 1.00 55.62 78 ALA A CA 1
ATOM 575 C C . ALA A 1 78 ? -2.949 7.842 -9.609 1.00 55.62 78 ALA A C 1
ATOM 577 O O . ALA A 1 78 ? -3.984 7.355 -9.143 1.00 55.62 78 ALA A O 1
ATOM 578 N N . SER A 1 79 ? -1.731 7.393 -9.319 1.00 75.94 79 SER A N 1
ATOM 579 C CA . SER A 1 79 ? -1.570 6.113 -8.651 1.00 75.94 79 SER A CA 1
ATOM 580 C C . SER A 1 79 ? -2.246 6.178 -7.290 1.00 75.94 79 SER A C 1
ATOM 582 O O . SER A 1 79 ? -2.045 7.097 -6.493 1.00 75.94 79 SER A O 1
ATOM 584 N N . GLU A 1 80 ? -3.140 5.223 -7.036 1.00 87.50 80 GLU A N 1
ATOM 585 C CA . GLU A 1 80 ? -3.760 5.065 -5.718 1.00 87.50 80 GLU A CA 1
ATOM 586 C C . GLU A 1 80 ? -2.661 4.999 -4.642 1.00 87.50 80 GLU A C 1
ATOM 588 O O . GLU A 1 80 ? -2.843 5.478 -3.525 1.00 87.50 80 GLU A O 1
ATOM 593 N N . PHE A 1 81 ? -1.482 4.506 -5.034 1.00 89.56 81 PHE A N 1
ATOM 594 C CA . PHE A 1 81 ? -0.240 4.575 -4.289 1.00 89.56 81 PHE A CA 1
ATOM 595 C C . PHE A 1 81 ? 0.164 6.001 -3.884 1.00 89.56 81 PHE A C 1
ATOM 597 O O . PHE A 1 81 ? 0.279 6.266 -2.688 1.00 89.56 81 PHE A O 1
ATOM 604 N N . ASP A 1 82 ? 0.337 6.925 -4.833 1.00 86.06 82 ASP A N 1
ATOM 605 C CA . ASP A 1 82 ? 0.736 8.317 -4.586 1.00 86.06 82 ASP A CA 1
ATOM 606 C C . ASP A 1 82 ? -0.297 9.034 -3.712 1.00 86.06 82 ASP A C 1
ATOM 608 O O . ASP A 1 82 ? 0.045 9.758 -2.769 1.00 86.06 82 ASP A O 1
ATOM 612 N N . ALA A 1 83 ? -1.583 8.795 -3.986 1.00 88.19 83 ALA A N 1
ATOM 613 C CA . ALA A 1 83 ? -2.676 9.340 -3.191 1.00 88.19 83 ALA A CA 1
ATOM 614 C C . ALA A 1 83 ? -2.609 8.849 -1.736 1.00 88.19 83 ALA A C 1
ATOM 616 O O . ALA A 1 83 ? -2.734 9.650 -0.803 1.00 88.19 83 ALA A O 1
ATOM 617 N N . VAL A 1 84 ? -2.356 7.554 -1.528 1.00 92.94 84 VAL A N 1
ATOM 618 C CA . VAL A 1 84 ? -2.211 6.971 -0.193 1.00 92.94 84 VAL A CA 1
ATOM 619 C C . VAL A 1 84 ? -0.947 7.478 0.498 1.00 92.94 84 VAL A C 1
ATOM 621 O O . VAL A 1 84 ? -1.051 7.918 1.644 1.00 92.94 84 VAL A O 1
ATOM 624 N N . ALA A 1 85 ? 0.205 7.502 -0.177 1.00 91.25 85 ALA A N 1
ATOM 625 C CA . ALA A 1 85 ? 1.468 8.012 0.362 1.00 91.25 85 ALA A CA 1
ATOM 626 C C . ALA A 1 85 ? 1.319 9.460 0.856 1.00 91.25 85 ALA A C 1
ATOM 628 O O . ALA A 1 85 ? 1.707 9.791 1.982 1.00 91.25 85 ALA A O 1
ATOM 629 N N . LYS A 1 86 ? 0.649 10.303 0.059 1.00 89.75 86 LYS A N 1
ATOM 630 C CA . LYS A 1 86 ? 0.298 11.672 0.444 1.00 89.75 86 LYS A CA 1
ATOM 631 C C . LYS A 1 86 ? -0.668 11.706 1.627 1.00 89.75 86 LYS A C 1
ATOM 633 O O . LYS A 1 86 ? -0.462 12.485 2.554 1.00 89.75 86 LYS A O 1
ATOM 638 N N . SER A 1 87 ? -1.710 10.872 1.619 1.00 92.38 87 SER A N 1
ATOM 639 C CA . SER A 1 87 ? -2.734 10.865 2.673 1.00 92.38 87 SER A CA 1
ATOM 640 C C . SER A 1 87 ? -2.196 10.470 4.051 1.00 92.38 87 SER A C 1
ATOM 642 O O . SER A 1 87 ? -2.684 10.976 5.057 1.00 92.38 87 SER A O 1
ATOM 644 N N . VAL A 1 88 ? -1.171 9.609 4.110 1.00 94.31 88 VAL A N 1
ATOM 645 C CA . VAL A 1 88 ? -0.525 9.202 5.372 1.00 94.31 88 VAL A CA 1
ATOM 646 C C . VAL A 1 88 ? 0.577 10.176 5.817 1.00 94.31 88 VAL A C 1
ATOM 648 O O . VAL A 1 88 ? 1.202 9.983 6.864 1.00 94.31 88 VAL A O 1
ATOM 651 N N . GLY A 1 89 ? 0.832 11.224 5.026 1.00 92.88 89 GLY A N 1
ATOM 652 C CA . GLY A 1 89 ? 1.849 12.233 5.303 1.00 92.88 89 GLY A CA 1
ATOM 653 C C . GLY A 1 89 ? 3.270 11.675 5.252 1.00 92.88 89 GLY A C 1
ATOM 654 O O . GLY A 1 89 ? 4.070 11.978 6.136 1.00 92.88 89 GLY A O 1
ATOM 655 N N . LEU A 1 90 ? 3.574 10.813 4.278 1.00 90.50 90 LEU A N 1
ATOM 656 C CA . LEU A 1 90 ? 4.938 10.343 4.053 1.00 90.50 90 LEU A CA 1
ATOM 657 C C . LEU A 1 90 ? 5.747 11.437 3.342 1.00 90.50 90 LEU A C 1
ATOM 659 O O . LEU A 1 90 ? 5.401 11.849 2.238 1.00 90.50 90 LEU A O 1
ATOM 663 N N . THR A 1 91 ? 6.815 11.910 3.979 1.00 86.19 91 THR A N 1
ATOM 664 C CA . THR A 1 91 ? 7.671 12.994 3.459 1.00 86.19 91 THR A CA 1
ATOM 665 C C . THR A 1 91 ? 9.128 12.584 3.285 1.00 86.19 91 THR A C 1
ATOM 667 O O . THR A 1 91 ? 9.876 13.264 2.591 1.00 86.19 91 THR A O 1
ATOM 670 N N . GLU A 1 92 ? 9.540 11.490 3.919 1.00 83.69 92 GLU A N 1
ATOM 671 C CA . GLU A 1 92 ? 10.915 11.002 3.937 1.00 83.69 92 GLU A CA 1
ATOM 672 C C . GLU A 1 92 ? 10.943 9.471 3.906 1.00 83.69 92 GLU A C 1
ATOM 674 O O . GLU A 1 92 ? 9.973 8.816 4.286 1.00 83.69 92 GLU A O 1
ATOM 679 N N . ASN A 1 93 ? 12.063 8.913 3.449 1.00 85.31 93 ASN A N 1
ATOM 680 C CA . ASN A 1 93 ? 12.350 7.483 3.465 1.00 85.31 93 ASN A CA 1
ATOM 681 C C . ASN A 1 93 ? 13.716 7.265 4.129 1.00 85.31 93 ASN A C 1
ATOM 683 O O . ASN A 1 93 ? 14.746 7.651 3.573 1.00 85.31 93 ASN A O 1
ATOM 687 N N . ARG A 1 94 ? 13.725 6.631 5.304 1.00 90.94 94 ARG A N 1
ATOM 688 C CA . ARG A 1 94 ? 14.924 6.349 6.108 1.00 90.94 94 ARG A CA 1
ATOM 689 C C . ARG A 1 94 ? 15.737 5.163 5.588 1.00 90.94 94 ARG A C 1
ATOM 691 O O . ARG A 1 94 ? 16.899 5.029 5.956 1.00 90.94 94 ARG A O 1
ATOM 698 N N . TYR A 1 95 ? 15.146 4.304 4.759 1.00 87.00 95 TYR A N 1
ATOM 699 C CA . TYR A 1 95 ? 15.793 3.106 4.217 1.00 87.00 95 TYR A CA 1
ATOM 700 C C . TYR A 1 95 ? 16.611 3.390 2.948 1.00 87.00 95 TYR A C 1
ATOM 702 O O . TYR A 1 95 ? 17.455 2.581 2.566 1.00 87.00 95 TYR A O 1
ATOM 710 N N . GLY A 1 96 ? 16.401 4.545 2.306 1.00 81.38 96 GLY A N 1
ATOM 711 C CA . GLY A 1 96 ? 17.023 4.871 1.022 1.00 81.38 96 GLY A CA 1
ATOM 712 C C . GLY A 1 96 ? 16.543 3.958 -0.115 1.00 81.38 96 GLY A C 1
ATOM 713 O O . GLY A 1 96 ? 15.515 3.295 0.007 1.00 81.38 96 GLY A O 1
ATOM 714 N N . THR A 1 97 ? 17.279 3.954 -1.233 1.00 77.38 97 THR A N 1
ATOM 715 C CA . THR A 1 97 ? 16.994 3.121 -2.430 1.00 77.38 97 THR A CA 1
ATOM 716 C C . THR A 1 97 ? 18.246 2.422 -2.979 1.00 77.38 97 THR A C 1
ATOM 718 O O . THR A 1 97 ? 18.312 2.035 -4.146 1.00 77.38 97 THR A O 1
ATOM 721 N N . GLU A 1 98 ? 19.271 2.292 -2.135 1.00 75.69 98 GLU A N 1
ATOM 722 C CA . GLU A 1 98 ? 20.567 1.684 -2.479 1.00 75.69 98 GLU A CA 1
ATOM 723 C C . GLU A 1 98 ? 20.679 0.213 -2.033 1.00 75.69 98 GLU A C 1
ATOM 725 O O . GLU A 1 98 ? 21.709 -0.416 -2.242 1.00 75.69 98 GLU A O 1
ATOM 730 N N . GLY A 1 99 ? 19.647 -0.339 -1.383 1.00 76.00 99 GLY A N 1
ATOM 731 C CA . GLY A 1 99 ? 19.575 -1.769 -1.065 1.00 76.00 99 GLY A CA 1
ATOM 732 C C . GLY A 1 99 ? 19.192 -2.618 -2.282 1.00 76.00 99 GLY A C 1
ATOM 733 O O . GLY A 1 99 ? 18.812 -2.082 -3.319 1.00 76.00 99 GLY A O 1
ATOM 734 N N . ARG A 1 100 ? 19.236 -3.952 -2.143 1.00 79.38 100 ARG A N 1
ATOM 735 C CA . ARG A 1 100 ? 18.700 -4.866 -3.166 1.00 79.38 100 ARG A CA 1
ATOM 736 C C . ARG A 1 100 ? 17.195 -4.629 -3.309 1.00 79.38 100 ARG A C 1
ATOM 738 O O . ARG A 1 100 ? 16.449 -4.919 -2.376 1.00 79.38 100 ARG A O 1
ATOM 745 N N . ASN A 1 101 ? 16.791 -4.107 -4.458 1.00 80.81 101 ASN A N 1
ATOM 746 C CA . ASN A 1 101 ? 15.419 -3.773 -4.813 1.00 80.81 101 ASN A CA 1
ATOM 747 C C . ASN A 1 101 ? 15.151 -4.146 -6.272 1.00 80.81 101 ASN A C 1
ATOM 749 O O . ASN A 1 101 ? 16.079 -4.313 -7.066 1.00 80.81 101 ASN A O 1
ATOM 753 N N . HIS A 1 102 ? 13.877 -4.244 -6.635 1.00 81.75 102 HIS A N 1
ATOM 754 C CA . HIS A 1 102 ? 13.477 -4.660 -7.981 1.00 81.75 102 HIS A CA 1
ATOM 755 C C . HIS A 1 102 ? 13.465 -3.499 -8.999 1.00 81.75 102 HIS A C 1
ATOM 757 O O . HIS A 1 102 ? 12.965 -3.652 -10.114 1.00 81.75 102 HIS A O 1
ATOM 763 N N . VAL A 1 103 ? 14.028 -2.337 -8.633 1.00 80.69 103 VAL A N 1
ATOM 764 C CA . VAL A 1 103 ? 13.949 -1.089 -9.416 1.00 80.69 103 VAL A CA 1
ATOM 765 C C . VAL A 1 103 ? 15.234 -0.724 -10.157 1.00 80.69 103 VAL A C 1
ATOM 767 O O . VAL A 1 103 ? 15.172 0.023 -11.133 1.00 80.69 103 VAL A O 1
ATOM 770 N N . LYS A 1 104 ? 16.397 -1.221 -9.720 1.00 75.81 104 LYS A N 1
ATOM 771 C CA . LYS A 1 104 ? 17.700 -0.941 -10.342 1.00 75.81 104 LYS A CA 1
ATOM 772 C C . LYS A 1 104 ? 18.324 -2.219 -10.899 1.00 75.81 104 LYS A C 1
ATOM 774 O O . LYS A 1 104 ? 18.349 -3.260 -10.250 1.00 75.81 104 LYS A O 1
ATOM 779 N N . GLU A 1 105 ? 18.886 -2.109 -12.094 1.00 73.69 105 GLU A N 1
ATOM 780 C CA . GLU A 1 105 ? 19.745 -3.132 -12.683 1.00 73.69 105 GLU A CA 1
ATOM 781 C C . GLU A 1 105 ? 21.180 -2.980 -12.142 1.00 73.69 105 GLU A C 1
ATOM 783 O O . GLU A 1 105 ? 21.743 -1.884 -12.176 1.00 73.69 105 GLU A O 1
ATOM 788 N N . GLU A 1 106 ? 21.801 -4.062 -11.659 1.00 65.50 106 GLU A N 1
ATOM 789 C CA . GLU A 1 106 ? 23.213 -4.051 -11.250 1.00 65.50 106 GLU A CA 1
ATOM 790 C C . GLU A 1 106 ? 24.086 -4.629 -12.371 1.00 65.50 106 GLU A C 1
ATOM 792 O O . GLU A 1 106 ? 24.065 -5.823 -12.656 1.00 65.50 106 GLU A O 1
ATOM 797 N N . GLY A 1 107 ? 24.892 -3.787 -13.025 1.00 60.25 107 GLY A N 1
ATOM 798 C CA . GLY A 1 107 ? 25.879 -4.256 -14.006 1.00 60.25 107 GLY A CA 1
ATOM 799 C C . GLY A 1 107 ? 25.294 -4.878 -15.283 1.00 60.25 107 GLY A C 1
ATOM 800 O O . GLY A 1 107 ? 25.970 -5.689 -15.913 1.00 60.25 107 GLY A O 1
ATOM 801 N N . GLY A 1 108 ? 24.071 -4.508 -15.679 1.00 52.50 108 GLY A N 1
ATOM 802 C CA . GLY A 1 108 ? 23.427 -5.036 -16.891 1.00 52.50 108 GLY A CA 1
ATOM 803 C C . GLY A 1 108 ? 22.736 -6.394 -16.704 1.00 52.50 108 GLY A C 1
ATOM 804 O O . GLY A 1 108 ? 22.424 -7.063 -17.689 1.00 52.50 108 GLY A O 1
ATOM 805 N N . VAL A 1 109 ? 22.580 -6.853 -15.455 1.00 53.12 109 VAL A N 1
ATOM 806 C CA . VAL A 1 109 ? 21.884 -8.096 -15.112 1.00 53.12 109 VAL A CA 1
ATOM 807 C C . VAL A 1 109 ? 21.076 -7.868 -13.836 1.00 53.12 109 VAL A C 1
ATOM 809 O O . VAL A 1 109 ? 21.530 -7.218 -12.897 1.00 53.12 109 VAL A O 1
ATOM 812 N N . ALA A 1 110 ? 19.874 -8.434 -13.765 1.00 54.16 110 ALA A N 1
ATOM 813 C CA . ALA A 1 110 ? 19.123 -8.501 -12.519 1.00 54.16 110 ALA A CA 1
ATOM 814 C C . ALA A 1 110 ? 19.998 -9.136 -11.413 1.00 54.16 110 ALA A C 1
ATOM 816 O O . ALA A 1 110 ? 20.532 -10.234 -11.647 1.00 54.16 110 ALA A O 1
ATOM 817 N N . PRO A 1 111 ? 20.167 -8.511 -10.228 1.00 51.88 111 PRO A N 1
ATOM 818 C CA . PRO A 1 111 ? 20.914 -9.129 -9.133 1.00 51.88 111 PRO A CA 1
ATOM 819 C C . PRO A 1 111 ? 20.305 -10.508 -8.862 1.00 51.88 111 PRO A C 1
ATOM 821 O O . PRO A 1 111 ? 19.151 -10.571 -8.497 1.00 51.88 111 PRO A O 1
ATOM 824 N N . GLY A 1 112 ? 21.009 -11.624 -9.088 1.00 57.97 112 GLY A N 1
ATOM 825 C CA . GLY A 1 112 ? 20.430 -12.971 -8.909 1.00 57.97 112 GLY A CA 1
ATOM 826 C C . GLY A 1 112 ? 19.761 -13.621 -10.133 1.00 57.97 112 GLY A C 1
ATOM 827 O O . GLY A 1 112 ? 19.128 -14.661 -9.971 1.00 57.97 112 GLY A O 1
ATOM 828 N N . HIS A 1 113 ? 19.942 -13.086 -11.348 1.00 60.12 113 HIS A N 1
ATOM 829 C CA . HIS A 1 113 ? 19.457 -13.681 -12.614 1.00 60.12 113 HIS A CA 1
ATOM 830 C C . HIS A 1 113 ? 17.921 -13.810 -12.701 1.00 60.12 113 HIS A C 1
ATOM 832 O O . HIS A 1 113 ? 17.415 -14.671 -13.421 1.00 60.12 113 HIS A O 1
ATOM 838 N N . GLY A 1 114 ? 17.173 -12.986 -11.960 1.00 60.94 114 GLY A N 1
ATOM 839 C CA . GLY A 1 114 ? 15.709 -13.066 -11.915 1.00 60.94 114 GLY A CA 1
ATOM 840 C C . GLY A 1 114 ? 15.194 -14.289 -11.154 1.00 60.94 114 GLY A C 1
ATOM 841 O O . GLY A 1 114 ? 14.094 -14.765 -11.424 1.00 60.94 114 GLY A O 1
ATOM 842 N N . SER A 1 115 ? 15.997 -14.843 -10.240 1.00 66.75 115 SER A N 1
ATOM 843 C CA . SER A 1 115 ? 15.604 -16.005 -9.436 1.00 66.75 115 SER A CA 1
ATOM 844 C C . SER A 1 115 ? 14.789 -15.627 -8.199 1.00 66.75 115 SER A C 1
ATOM 846 O O . SER A 1 115 ? 14.130 -16.499 -7.630 1.00 66.75 115 SER A O 1
ATOM 848 N N . LEU A 1 116 ? 14.796 -14.353 -7.792 1.00 69.38 116 LEU A N 1
ATOM 849 C CA . LEU A 1 116 ? 13.999 -13.830 -6.683 1.00 69.38 116 LEU A CA 1
ATOM 850 C C . LEU A 1 116 ? 13.079 -12.688 -7.138 1.00 69.38 116 LEU A C 1
ATOM 852 O O . LEU A 1 116 ? 13.359 -11.968 -8.088 1.00 69.38 116 LEU A O 1
ATOM 856 N N . THR A 1 117 ? 11.989 -12.470 -6.400 1.00 67.62 117 THR A N 1
ATOM 857 C CA . THR A 1 117 ? 11.020 -11.383 -6.651 1.00 67.62 117 THR A CA 1
ATOM 858 C C . THR A 1 117 ? 11.579 -9.981 -6.409 1.00 67.62 117 THR A C 1
ATOM 860 O O . THR A 1 117 ? 10.935 -9.006 -6.769 1.00 67.62 117 THR A O 1
ATOM 863 N N . VAL A 1 118 ? 12.739 -9.882 -5.758 1.00 73.00 118 VAL A N 1
ATOM 864 C CA . VAL A 1 118 ? 13.455 -8.622 -5.492 1.00 73.00 118 VAL A CA 1
ATOM 865 C C . VAL A 1 118 ? 14.434 -8.264 -6.610 1.00 73.00 118 VAL A C 1
ATOM 867 O O . VAL A 1 118 ? 15.170 -7.289 -6.494 1.00 73.00 118 VAL A O 1
ATOM 870 N N . ASP A 1 119 ? 14.498 -9.083 -7.656 1.00 79.44 119 ASP A N 1
ATOM 871 C CA . ASP A 1 119 ? 15.417 -8.900 -8.766 1.00 79.44 119 ASP A CA 1
ATOM 872 C C . ASP A 1 119 ? 14.761 -7.994 -9.812 1.00 79.44 119 ASP A C 1
ATOM 874 O O . ASP A 1 119 ? 13.557 -8.082 -10.059 1.00 79.44 119 ASP A O 1
ATOM 878 N N . TYR A 1 120 ? 15.554 -7.133 -10.447 1.00 82.88 120 TYR A N 1
ATOM 879 C CA . TYR A 1 120 ? 15.070 -6.306 -11.547 1.00 82.88 120 TYR A CA 1
ATOM 880 C C . TYR A 1 120 ? 14.523 -7.165 -12.696 1.00 82.88 120 TYR A C 1
ATOM 882 O O . TYR A 1 120 ? 15.132 -8.158 -13.095 1.00 82.88 120 TYR A O 1
ATOM 890 N N . ILE A 1 121 ? 13.394 -6.758 -13.270 1.00 83.25 121 ILE A N 1
ATOM 891 C CA . ILE A 1 121 ? 12.817 -7.385 -14.460 1.00 83.25 121 ILE A CA 1
ATOM 892 C C . ILE A 1 121 ? 12.558 -6.282 -15.484 1.00 83.25 121 ILE A C 1
ATOM 894 O O . ILE A 1 121 ? 11.962 -5.253 -15.167 1.00 83.25 121 ILE A O 1
ATOM 898 N N . ALA A 1 122 ? 13.014 -6.496 -16.719 1.00 83.38 122 ALA A N 1
ATOM 899 C CA . ALA A 1 122 ? 12.802 -5.544 -17.799 1.00 83.38 122 ALA A CA 1
ATOM 900 C C . ALA A 1 122 ? 11.305 -5.380 -18.103 1.00 83.38 122 ALA A C 1
ATOM 902 O O . ALA A 1 122 ? 10.530 -6.337 -18.038 1.00 83.38 122 ALA A O 1
ATOM 903 N N . ARG A 1 123 ? 10.917 -4.160 -18.479 1.00 86.19 123 ARG A N 1
ATOM 904 C CA . ARG A 1 123 ? 9.555 -3.848 -18.916 1.00 86.19 123 ARG A CA 1
ATOM 905 C C . ARG A 1 123 ? 9.150 -4.726 -20.103 1.00 86.19 123 ARG A C 1
ATOM 907 O O . ARG A 1 123 ? 9.893 -4.840 -21.076 1.00 86.19 123 ARG A O 1
ATOM 914 N N . ASP A 1 124 ? 7.950 -5.290 -20.036 1.00 88.25 124 ASP A N 1
ATOM 915 C CA . ASP A 1 124 ? 7.348 -6.066 -21.117 1.00 88.25 124 ASP A CA 1
ATOM 916 C C . ASP A 1 124 ? 6.414 -5.180 -21.955 1.00 88.25 124 ASP A C 1
ATOM 918 O O . ASP A 1 124 ? 5.418 -4.636 -21.467 1.00 88.25 124 ASP A O 1
ATOM 922 N N . GLU A 1 125 ? 6.759 -5.033 -23.232 1.00 93.31 125 GLU A N 1
ATOM 923 C CA . GLU A 1 125 ? 6.009 -4.279 -24.244 1.00 93.31 125 GLU A CA 1
ATOM 924 C C . GLU A 1 125 ? 5.561 -5.184 -25.408 1.00 93.31 125 GLU A C 1
ATOM 926 O O . GLU A 1 125 ? 5.219 -4.710 -26.490 1.00 93.31 125 GLU A O 1
ATOM 931 N N . SER A 1 126 ? 5.569 -6.508 -25.210 1.00 94.94 126 SER A N 1
ATOM 932 C CA . SER A 1 126 ? 5.195 -7.480 -26.245 1.00 94.94 126 SER A CA 1
ATOM 933 C C . SER A 1 126 ? 3.718 -7.405 -26.650 1.00 94.94 126 SER A C 1
ATOM 935 O O . SER A 1 126 ? 3.359 -7.799 -27.763 1.00 94.94 126 SER A O 1
ATOM 937 N N . ASN A 1 127 ? 2.850 -6.890 -25.771 1.00 94.62 127 ASN A N 1
ATOM 938 C CA . ASN A 1 127 ? 1.431 -6.702 -26.049 1.00 94.62 127 ASN A CA 1
ATOM 939 C C . ASN A 1 127 ? 1.160 -5.306 -26.653 1.00 94.62 127 ASN A C 1
ATOM 941 O O . ASN A 1 127 ? 1.558 -4.301 -26.070 1.00 94.62 127 ASN A O 1
ATOM 945 N N . PRO A 1 128 ? 0.420 -5.196 -27.772 1.00 95.69 128 PRO A N 1
ATOM 946 C CA . PRO A 1 128 ? 0.169 -3.905 -28.420 1.00 95.69 128 PRO A CA 1
ATOM 947 C C . PRO A 1 128 ? -0.829 -3.002 -27.675 1.00 95.69 128 PRO A C 1
ATOM 949 O O . PRO A 1 128 ? -0.991 -1.843 -28.053 1.00 95.69 128 PRO A O 1
ATOM 952 N N . TYR A 1 129 ? -1.536 -3.515 -26.662 1.00 93.31 129 TYR A N 1
ATOM 953 C CA . TYR A 1 129 ? -2.577 -2.779 -25.939 1.00 93.31 129 TYR A CA 1
ATOM 954 C C . TYR A 1 129 ? -2.143 -2.290 -24.557 1.00 93.31 129 TYR A C 1
ATOM 956 O O . TYR A 1 129 ? -2.730 -1.338 -24.045 1.00 93.31 129 TYR A O 1
ATOM 964 N N . PHE A 1 130 ? -1.152 -2.932 -23.935 1.00 89.12 130 PHE A N 1
ATOM 965 C CA . PHE A 1 130 ? -0.669 -2.561 -22.608 1.00 89.12 130 PHE A CA 1
ATOM 966 C C . PHE A 1 130 ? 0.802 -2.925 -22.426 1.00 89.12 130 PHE A C 1
ATOM 968 O O . PHE A 1 130 ? 1.322 -3.828 -23.071 1.00 89.12 130 PHE A O 1
ATOM 975 N N . THR A 1 131 ? 1.449 -2.246 -21.486 1.00 89.19 131 THR A N 1
ATOM 976 C CA . THR A 1 131 ? 2.824 -2.534 -21.064 1.00 89.19 131 THR A CA 1
ATOM 977 C C . THR A 1 131 ? 2.832 -2.997 -19.616 1.00 89.19 131 THR A C 1
ATOM 979 O O . THR A 1 131 ? 2.087 -2.435 -18.810 1.00 89.19 131 THR A O 1
ATOM 982 N N . TYR A 1 132 ? 3.705 -3.934 -19.264 1.00 89.06 132 TYR A N 1
ATOM 983 C CA . TYR A 1 132 ? 3.913 -4.362 -17.883 1.00 89.06 132 TYR A CA 1
ATOM 984 C C . TYR A 1 132 ? 5.297 -3.927 -17.401 1.00 89.06 132 TYR A C 1
ATOM 986 O O . TYR A 1 132 ? 6.314 -4.419 -17.881 1.00 89.06 132 TYR A O 1
ATOM 994 N N . ASP A 1 133 ? 5.327 -2.975 -16.468 1.00 87.19 133 ASP A N 1
ATOM 995 C CA . ASP A 1 133 ? 6.549 -2.540 -15.791 1.00 87.19 133 ASP A CA 1
ATOM 996 C C . ASP A 1 133 ? 6.566 -3.093 -14.354 1.00 87.19 133 ASP A C 1
ATOM 998 O O . ASP A 1 133 ? 5.911 -2.532 -13.469 1.00 87.19 133 ASP A O 1
ATOM 1002 N N . PRO A 1 134 ? 7.262 -4.216 -14.104 1.00 86.50 134 PRO A N 1
ATOM 1003 C CA . PRO A 1 134 ? 7.307 -4.835 -12.786 1.00 86.50 134 PRO A CA 1
ATOM 1004 C C . PRO A 1 134 ? 8.060 -3.991 -11.758 1.00 86.50 134 PRO A C 1
ATOM 1006 O O . PRO A 1 134 ? 7.824 -4.204 -10.575 1.00 86.50 134 PRO A O 1
ATOM 1009 N N . ALA A 1 135 ? 8.882 -3.015 -12.171 1.00 85.00 135 ALA A N 1
ATOM 1010 C CA . ALA A 1 135 ? 9.566 -2.109 -11.248 1.00 85.00 135 ALA A CA 1
ATOM 1011 C C . ALA A 1 135 ? 8.582 -1.281 -10.404 1.00 85.00 135 ALA A C 1
ATOM 1013 O O . ALA A 1 135 ? 8.944 -0.814 -9.338 1.00 85.00 135 ALA A O 1
ATOM 1014 N N . GLN A 1 136 ? 7.337 -1.095 -10.851 1.00 86.69 136 GLN A N 1
ATOM 1015 C CA . GLN A 1 136 ? 6.301 -0.338 -10.127 1.00 86.69 136 GLN A CA 1
ATOM 1016 C C . GLN A 1 136 ? 5.363 -1.254 -9.312 1.00 86.69 136 GLN A C 1
ATOM 1018 O O . GLN A 1 136 ? 4.325 -0.833 -8.799 1.00 86.69 136 GLN A O 1
ATOM 1023 N N . CYS A 1 137 ? 5.671 -2.551 -9.215 1.00 88.81 137 CYS A N 1
ATOM 1024 C CA . CYS A 1 137 ? 4.780 -3.528 -8.605 1.00 88.81 137 CYS A CA 1
ATOM 1025 C C . CYS A 1 137 ? 4.865 -3.511 -7.072 1.00 88.81 137 CYS A C 1
ATOM 1027 O O . CYS A 1 137 ? 5.871 -3.866 -6.476 1.00 88.81 137 CYS A O 1
ATOM 1029 N N . ILE A 1 138 ? 3.741 -3.246 -6.404 1.00 90.81 138 ILE A N 1
ATOM 1030 C CA . ILE A 1 138 ? 3.641 -3.324 -4.931 1.00 90.81 138 ILE A CA 1
ATOM 1031 C C . ILE A 1 138 ? 3.139 -4.681 -4.408 1.00 90.81 138 ILE A C 1
ATOM 1033 O O . ILE A 1 138 ? 2.758 -4.807 -3.242 1.00 90.81 138 ILE A O 1
ATOM 1037 N N . VAL A 1 139 ? 3.028 -5.683 -5.285 1.00 92.75 139 VAL A N 1
ATOM 1038 C CA . VAL A 1 139 ? 2.567 -7.048 -4.959 1.00 92.75 139 VAL A CA 1
ATOM 1039 C C . VAL A 1 139 ? 1.215 -7.059 -4.211 1.00 92.75 139 VAL A C 1
ATOM 1041 O O . VAL A 1 139 ? 0.927 -7.875 -3.332 1.00 92.75 139 VAL A O 1
ATOM 1044 N N . CYS A 1 140 ? 0.308 -6.151 -4.589 1.00 94.06 140 CYS A N 1
ATOM 1045 C CA . CYS A 1 140 ? -1.025 -6.057 -3.981 1.00 94.06 140 CYS A CA 1
ATOM 1046 C C . CYS A 1 140 ? -1.947 -7.234 -4.351 1.00 94.06 140 CYS A C 1
ATOM 1048 O O . CYS A 1 140 ? -3.005 -7.394 -3.744 1.00 94.06 140 CYS A O 1
ATOM 1050 N N . SER A 1 141 ? -1.535 -8.047 -5.332 1.00 94.75 141 SER A N 1
ATOM 1051 C CA . SER A 1 141 ? -2.239 -9.219 -5.874 1.00 94.75 141 SER A CA 1
ATOM 1052 C C . SER A 1 141 ? -3.556 -8.927 -6.606 1.00 94.75 141 SER A C 1
ATOM 1054 O O . SER A 1 141 ? -4.259 -9.861 -6.975 1.00 94.75 141 SER A O 1
ATOM 1056 N N . ARG A 1 142 ? -3.894 -7.657 -6.875 1.00 94.50 142 ARG A N 1
ATOM 1057 C CA . ARG A 1 142 ? -5.125 -7.290 -7.605 1.00 94.50 142 ARG A CA 1
ATOM 1058 C C . ARG A 1 142 ? -5.148 -7.785 -9.050 1.00 94.50 142 ARG A C 1
ATOM 1060 O O . ARG A 1 142 ? -6.210 -8.132 -9.531 1.00 94.50 142 ARG A O 1
ATOM 1067 N N . CYS A 1 143 ? -4.004 -7.817 -9.730 1.00 92.75 143 CYS A N 1
ATOM 1068 C CA . CYS A 1 143 ? -3.911 -8.250 -11.128 1.00 92.75 143 CYS A CA 1
ATOM 1069 C C . CYS A 1 143 ? -4.054 -9.769 -11.328 1.00 92.75 143 CYS A C 1
ATOM 1071 O O . CYS A 1 143 ? -4.280 -10.205 -12.450 1.00 92.75 143 CYS A O 1
ATOM 1073 N N . VAL A 1 144 ? -3.899 -10.565 -10.265 1.00 95.31 144 VAL A N 1
ATOM 1074 C CA . VAL A 1 144 ? -3.991 -12.038 -10.306 1.00 95.31 144 VAL A CA 1
ATOM 1075 C C . VAL A 1 144 ? -5.361 -12.539 -9.838 1.00 95.31 144 VAL A C 1
ATOM 1077 O O . VAL A 1 144 ? -5.734 -13.674 -10.124 1.00 95.31 144 VAL A O 1
ATOM 1080 N N . ARG A 1 145 ? -6.069 -11.717 -9.066 1.00 93.94 145 ARG A N 1
ATOM 1081 C CA . ARG A 1 145 ? -7.290 -12.083 -8.351 1.00 93.94 145 ARG A CA 1
ATOM 1082 C C . ARG A 1 145 ? -8.559 -11.649 -9.072 1.00 93.94 145 ARG A C 1
ATOM 1084 O O . ARG A 1 145 ? -8.464 -11.025 -10.147 1.00 93.94 145 ARG A O 1
#

Secondary structure (DSSP, 8-state):
----SS--TTS-----S--SB-EETT--S--BGGG----TT--EE---HHHHHHHHHHHHHHHHTS-TT--PPTTS-S-HHHHHHHHTT----SS-S-SS-TT--BTTB-TTTT-STTS--PPB--SSS--B-GGG-----TTT-